Protein AF-A0A973FN53-F1 (afdb_monomer_lite)

Structure (mmCIF, N/CA/C/O backbone):
data_AF-A0A973FN53-F1
#
_entry.id   AF-A0A973FN53-F1
#
loop_
_atom_site.group_PDB
_atom_site.id
_atom_site.type_symbol
_atom_site.label_atom_id
_atom_site.label_alt_id
_atom_site.label_comp_id
_atom_site.label_asym_id
_atom_site.label_entity_id
_atom_site.label_seq_id
_atom_site.pdbx_PDB_ins_code
_atom_site.Cartn_x
_atom_site.Cartn_y
_atom_site.Cartn_z
_atom_site.occupancy
_atom_site.B_iso_or_equiv
_atom_site.auth_seq_id
_atom_site.auth_comp_id
_atom_site.auth_asym_id
_atom_site.auth_atom_id
_atom_site.pdbx_PDB_model_num
ATOM 1 N N . MET A 1 1 ? -4.731 -3.856 23.076 1.00 56.91 1 MET A N 1
ATOM 2 C CA . MET A 1 1 ? -3.298 -3.477 23.037 1.00 56.91 1 MET A CA 1
ATOM 3 C C . MET A 1 1 ? -2.382 -4.605 22.571 1.00 56.91 1 MET A C 1
ATOM 5 O O . MET A 1 1 ? -1.589 -4.360 21.680 1.00 56.91 1 MET A O 1
ATOM 9 N N . PHE A 1 2 ? -2.483 -5.831 23.099 1.00 60.56 2 PHE A N 1
ATOM 10 C CA . PHE A 1 2 ? -1.619 -6.943 22.654 1.00 60.56 2 PHE A CA 1
ATOM 11 C C . PHE A 1 2 ? -1.912 -7.412 21.211 1.00 60.56 2 PHE A C 1
ATOM 13 O O .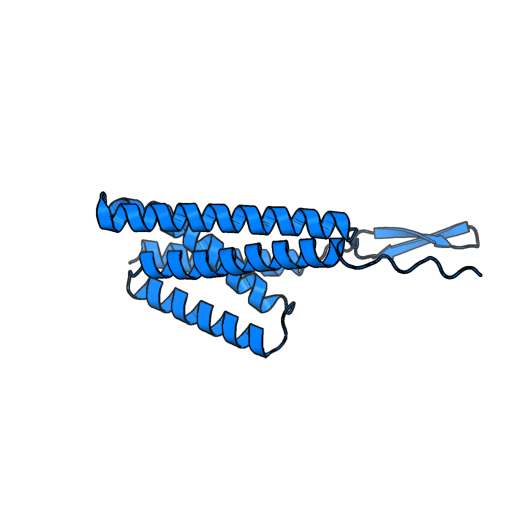 PHE A 1 2 ? -1.012 -7.712 20.436 1.00 60.56 2 PHE A O 1
ATOM 20 N N . THR A 1 3 ? -3.186 -7.426 20.815 1.00 59.69 3 THR A N 1
ATOM 21 C CA . THR A 1 3 ? -3.618 -7.774 19.451 1.00 59.69 3 THR A CA 1
ATOM 22 C C . THR A 1 3 ? -3.179 -6.740 18.416 1.00 59.69 3 THR A C 1
ATOM 24 O O . THR A 1 3 ? -2.699 -7.110 17.348 1.00 59.69 3 THR A O 1
ATOM 27 N N . THR A 1 4 ? -3.279 -5.448 18.742 1.00 60.41 4 THR A N 1
ATOM 28 C CA . THR A 1 4 ? -2.824 -4.354 17.875 1.00 60.41 4 THR A CA 1
ATOM 29 C C . THR A 1 4 ? -1.312 -4.385 17.672 1.00 60.41 4 THR A C 1
ATOM 31 O O . THR A 1 4 ? -0.864 -4.277 16.535 1.00 60.41 4 THR A O 1
ATOM 34 N N . THR A 1 5 ? -0.510 -4.619 18.715 1.00 64.50 5 THR A N 1
ATOM 35 C CA . THR A 1 5 ? 0.951 -4.737 18.568 1.00 64.50 5 THR A CA 1
ATOM 36 C C . THR A 1 5 ? 1.374 -5.965 17.765 1.00 64.50 5 THR A C 1
ATOM 38 O O . THR A 1 5 ? 2.259 -5.836 16.921 1.00 64.50 5 THR A O 1
ATOM 41 N N . ILE A 1 6 ? 0.727 -7.124 17.949 1.00 69.62 6 ILE A N 1
ATOM 42 C CA . ILE A 1 6 ? 0.985 -8.318 17.122 1.00 69.62 6 ILE A CA 1
ATOM 43 C C . ILE A 1 6 ? 0.672 -8.039 15.652 1.00 69.62 6 ILE A C 1
ATOM 45 O O . ILE A 1 6 ? 1.457 -8.399 14.777 1.00 69.62 6 ILE A O 1
ATOM 49 N N . LEU A 1 7 ? -0.455 -7.387 15.369 1.00 64.75 7 LEU A N 1
ATOM 50 C CA . LEU A 1 7 ? -0.870 -7.081 14.003 1.00 64.75 7 LEU A CA 1
ATOM 51 C C . LEU A 1 7 ? 0.067 -6.056 13.347 1.00 64.75 7 LEU A C 1
ATOM 53 O O . LEU A 1 7 ? 0.463 -6.254 12.200 1.00 64.75 7 LEU A O 1
ATOM 57 N N . ILE A 1 8 ? 0.500 -5.020 14.074 1.00 65.25 8 ILE A N 1
ATOM 58 C CA . ILE A 1 8 ? 1.493 -4.047 13.589 1.00 65.25 8 ILE A CA 1
ATOM 59 C C . ILE A 1 8 ? 2.834 -4.738 13.319 1.00 65.25 8 ILE A C 1
ATOM 61 O O . ILE A 1 8 ? 3.384 -4.597 12.229 1.00 65.25 8 ILE A O 1
ATOM 65 N N . ALA A 1 9 ? 3.348 -5.517 14.276 1.00 65.94 9 ALA A N 1
ATOM 66 C CA . ALA A 1 9 ? 4.609 -6.239 14.126 1.00 65.94 9 ALA A CA 1
ATOM 67 C C . ALA A 1 9 ? 4.545 -7.240 12.962 1.00 65.94 9 ALA A C 1
ATOM 69 O O . ALA A 1 9 ? 5.443 -7.270 12.122 1.00 65.94 9 ALA A O 1
ATOM 70 N N . GLY A 1 10 ? 3.448 -7.994 12.851 1.00 67.50 10 GLY A N 1
ATOM 71 C CA . GLY A 1 10 ? 3.180 -8.895 11.734 1.00 67.50 10 GLY A CA 1
ATOM 72 C C . GLY A 1 10 ? 3.108 -8.159 10.396 1.00 67.50 10 GLY A C 1
ATOM 73 O O . GLY A 1 10 ? 3.700 -8.610 9.421 1.00 67.50 10 GLY A O 1
ATOM 74 N N . GLY A 1 11 ? 2.472 -6.988 10.356 1.00 62.75 11 GLY A N 1
ATOM 75 C CA . GLY A 1 11 ? 2.419 -6.114 9.186 1.00 62.75 11 GLY A CA 1
ATOM 76 C C . GLY A 1 11 ? 3.786 -5.611 8.736 1.00 62.75 11 GLY A C 1
ATOM 77 O O . GLY A 1 11 ? 4.102 -5.667 7.549 1.00 62.75 11 GLY A O 1
ATOM 78 N N . VAL A 1 12 ? 4.622 -5.178 9.681 1.00 67.38 12 VAL A N 1
ATOM 79 C CA . VAL A 1 12 ? 6.005 -4.749 9.420 1.00 67.38 12 VAL A CA 1
ATOM 80 C C . VAL A 1 12 ? 6.847 -5.917 8.902 1.00 67.38 12 VAL A C 1
ATOM 82 O O . VAL A 1 12 ? 7.579 -5.757 7.925 1.00 67.38 12 VAL A O 1
ATOM 85 N N . VAL A 1 13 ? 6.708 -7.110 9.488 1.00 71.62 13 VAL A N 1
ATOM 86 C CA . VAL A 1 13 ? 7.390 -8.328 9.017 1.00 71.62 13 VAL A CA 1
ATOM 87 C C . VAL A 1 13 ? 6.912 -8.721 7.615 1.00 71.62 13 VAL A C 1
ATOM 89 O O . VAL A 1 13 ? 7.726 -9.066 6.757 1.00 71.62 13 VAL A O 1
ATOM 92 N N . LEU A 1 14 ? 5.613 -8.624 7.332 1.00 72.88 14 LEU A N 1
ATOM 93 C CA . LEU A 1 14 ? 5.037 -8.934 6.021 1.00 72.88 14 LEU A CA 1
ATOM 94 C C . LEU A 1 14 ? 5.493 -7.919 4.955 1.00 72.88 14 LEU A C 1
ATOM 96 O O . LEU A 1 14 ? 5.843 -8.302 3.838 1.00 72.88 14 LEU A O 1
ATOM 100 N N . ALA A 1 15 ? 5.583 -6.637 5.316 1.00 63.62 15 ALA A N 1
ATOM 101 C CA . ALA A 1 15 ? 6.164 -5.595 4.471 1.00 63.62 15 ALA A CA 1
ATOM 102 C C . ALA A 1 15 ? 7.648 -5.871 4.178 1.00 63.62 15 ALA A C 1
ATOM 104 O O . ALA A 1 15 ? 8.072 -5.848 3.022 1.00 63.62 15 ALA A O 1
ATOM 105 N N . GLY A 1 16 ? 8.431 -6.185 5.215 1.00 62.41 16 GLY A N 1
ATOM 106 C CA . GLY A 1 16 ? 9.857 -6.491 5.099 1.00 62.41 16 GLY A CA 1
ATOM 107 C C . GLY A 1 16 ? 10.127 -7.732 4.247 1.00 62.41 16 GLY A C 1
ATOM 108 O O . GLY A 1 16 ? 10.975 -7.701 3.356 1.00 62.41 16 GLY A O 1
ATOM 109 N N . THR A 1 17 ? 9.365 -8.807 4.452 1.00 73.06 17 THR A N 1
ATOM 110 C CA . THR A 1 17 ? 9.480 -10.043 3.658 1.00 73.06 17 THR A CA 1
ATOM 111 C C . THR A 1 17 ? 9.094 -9.825 2.198 1.00 73.06 17 THR A C 1
ATOM 113 O O . THR A 1 17 ? 9.825 -10.277 1.317 1.00 73.06 17 THR A O 1
ATOM 116 N N . ARG A 1 18 ? 8.023 -9.073 1.904 1.00 66.50 18 ARG A N 1
ATOM 117 C CA . ARG A 1 18 ? 7.673 -8.693 0.522 1.00 66.50 18 ARG A CA 1
ATOM 118 C C . ARG A 1 18 ? 8.750 -7.845 -0.145 1.00 66.50 18 ARG A C 1
ATOM 120 O O . ARG A 1 18 ? 9.112 -8.133 -1.286 1.00 66.50 18 ARG A O 1
ATOM 127 N N . LEU A 1 19 ? 9.303 -6.861 0.564 1.00 63.09 19 LEU A N 1
ATOM 128 C CA . LEU A 1 19 ? 10.391 -6.023 0.058 1.00 63.09 19 LEU A CA 1
ATOM 129 C C . LEU A 1 19 ? 11.626 -6.871 -0.289 1.00 63.09 19 LEU A C 1
ATOM 131 O O . LEU A 1 19 ? 12.210 -6.715 -1.364 1.00 63.09 19 LEU A O 1
ATOM 135 N N . LEU A 1 20 ? 12.003 -7.798 0.598 1.00 66.94 20 LEU A N 1
ATOM 136 C CA . LEU A 1 20 ? 13.107 -8.732 0.368 1.00 66.94 20 LEU A CA 1
ATOM 137 C C . LEU A 1 20 ? 12.822 -9.659 -0.815 1.00 66.94 20 LEU A C 1
ATOM 139 O O . LEU A 1 20 ? 13.707 -9.880 -1.641 1.00 66.94 20 LEU A O 1
ATOM 143 N N . TRP A 1 21 ? 11.593 -10.159 -0.944 1.00 68.38 21 TRP A N 1
ATOM 144 C CA . TRP A 1 21 ? 11.218 -11.049 -2.038 1.00 68.38 21 TRP A CA 1
ATOM 145 C C . TRP A 1 21 ? 11.220 -10.331 -3.393 1.00 68.38 21 TRP A C 1
ATOM 147 O O . TRP A 1 21 ? 11.751 -10.874 -4.358 1.00 68.38 21 TRP A O 1
ATOM 157 N N . ARG A 1 22 ? 10.742 -9.080 -3.463 1.00 61.56 22 ARG A N 1
ATOM 158 C CA . ARG A 1 22 ? 10.842 -8.257 -4.682 1.00 61.56 22 ARG A CA 1
ATOM 159 C C . ARG A 1 22 ? 12.280 -7.896 -5.044 1.00 61.56 22 ARG A C 1
ATOM 161 O O . ARG A 1 22 ? 12.606 -7.848 -6.226 1.00 61.56 22 ARG A O 1
ATOM 168 N N . ARG A 1 23 ? 13.146 -7.646 -4.053 1.00 60.31 23 ARG A N 1
ATOM 169 C CA . ARG A 1 23 ? 14.589 -7.437 -4.284 1.00 60.31 23 ARG A CA 1
ATOM 170 C C . ARG A 1 23 ? 15.296 -8.709 -4.737 1.00 60.31 23 ARG A C 1
ATOM 172 O O . ARG A 1 23 ? 16.302 -8.624 -5.435 1.00 60.31 23 ARG A O 1
ATOM 179 N N . LYS A 1 24 ? 14.757 -9.881 -4.398 1.00 55.62 24 LYS A N 1
ATOM 180 C CA . LYS A 1 24 ? 15.191 -11.180 -4.915 1.00 55.62 24 LYS A CA 1
ATOM 181 C C . LYS A 1 24 ? 14.681 -11.362 -6.352 1.00 55.62 24 LYS A C 1
ATOM 183 O O . LYS A 1 24 ? 13.950 -12.300 -6.650 1.00 55.62 24 LYS A O 1
ATOM 188 N N . GLN A 1 25 ? 15.055 -10.444 -7.246 1.00 54.38 25 GLN A N 1
ATOM 189 C CA . GLN A 1 25 ? 14.850 -10.579 -8.686 1.00 54.38 25 GLN A CA 1
ATOM 190 C C . GLN A 1 25 ? 15.538 -11.869 -9.139 1.00 54.38 25 GLN A C 1
ATOM 192 O O . GLN A 1 25 ? 16.767 -11.956 -9.195 1.00 54.38 25 GLN A O 1
ATOM 197 N N . VAL A 1 26 ? 14.737 -12.902 -9.394 1.00 54.50 26 VAL A N 1
ATOM 198 C CA . VAL A 1 26 ? 15.219 -14.199 -9.859 1.00 54.50 26 VAL A CA 1
ATOM 199 C C . VAL A 1 26 ? 15.780 -13.992 -11.260 1.00 54.50 26 VAL A C 1
ATOM 201 O O . VAL A 1 26 ? 15.035 -13.770 -12.211 1.00 54.50 26 VAL A O 1
ATOM 204 N N . ARG A 1 27 ? 17.109 -14.021 -11.388 1.00 56.25 27 ARG A N 1
ATOM 205 C CA . ARG A 1 27 ? 17.769 -14.054 -12.692 1.00 56.25 27 ARG A CA 1
ATOM 206 C C . ARG A 1 27 ? 17.484 -15.412 -13.321 1.00 56.25 27 ARG A C 1
ATOM 208 O O . ARG A 1 27 ? 18.076 -16.415 -12.927 1.00 56.25 27 ARG A O 1
ATOM 215 N N . THR A 1 28 ? 16.558 -15.458 -14.266 1.00 58.09 28 THR A N 1
ATOM 216 C CA . THR A 1 28 ? 16.302 -16.667 -15.046 1.00 58.09 28 THR A CA 1
ATOM 217 C C . THR A 1 28 ? 17.421 -16.865 -16.067 1.00 58.09 28 THR A C 1
ATOM 219 O O . THR A 1 28 ? 17.833 -15.900 -16.716 1.00 58.09 28 THR A O 1
ATOM 222 N N . PRO A 1 29 ? 17.948 -18.091 -16.219 1.00 60.38 29 PRO A N 1
ATOM 223 C CA . PRO A 1 29 ? 18.927 -18.374 -17.255 1.00 60.38 29 PRO A CA 1
ATOM 224 C C . PRO A 1 29 ? 18.254 -18.255 -18.627 1.00 60.38 29 PRO A C 1
ATOM 226 O O . PRO A 1 29 ? 17.296 -18.968 -18.915 1.00 60.38 29 PRO A O 1
ATOM 229 N N . VAL A 1 30 ? 18.767 -17.363 -19.468 1.00 68.31 30 VAL A N 1
ATOM 230 C CA . VAL A 1 30 ? 18.352 -17.193 -20.861 1.00 68.31 30 VAL A CA 1
ATOM 231 C C . VAL A 1 30 ? 19.502 -17.647 -21.754 1.00 68.31 30 VAL A C 1
ATOM 233 O O . VAL A 1 30 ? 20.661 -17.288 -21.539 1.00 68.31 30 VAL A O 1
ATOM 236 N N . TRP A 1 31 ? 19.192 -18.467 -22.752 1.00 73.50 31 TRP A N 1
ATOM 237 C CA . TRP A 1 31 ? 20.164 -18.893 -23.753 1.00 73.50 31 TRP A CA 1
ATOM 238 C C . TRP A 1 31 ? 20.228 -17.842 -24.858 1.00 73.50 31 TRP A C 1
ATOM 240 O O . TRP A 1 31 ? 19.241 -17.627 -25.557 1.00 73.50 31 TRP A O 1
ATOM 250 N N . LEU A 1 32 ? 21.375 -17.179 -25.000 1.00 73.62 32 LEU A N 1
ATOM 251 C CA . LEU A 1 32 ? 21.636 -16.264 -26.108 1.00 73.62 32 LEU A CA 1
ATOM 252 C C . LEU A 1 32 ? 22.284 -17.052 -27.249 1.00 73.62 32 LEU A C 1
ATOM 254 O O . LEU A 1 32 ? 23.232 -17.805 -27.019 1.00 73.62 32 LEU A O 1
ATOM 258 N N . ILE A 1 33 ? 21.758 -16.886 -28.461 1.00 73.44 33 ILE A N 1
ATOM 259 C CA . ILE A 1 33 ? 22.319 -17.463 -29.686 1.00 73.44 33 ILE A CA 1
ATOM 260 C C . ILE A 1 33 ? 23.236 -16.400 -30.293 1.00 73.44 33 ILE A C 1
ATOM 262 O O . ILE A 1 33 ? 22.776 -15.301 -30.606 1.00 73.44 33 ILE A O 1
ATOM 266 N N . GLN A 1 34 ? 24.527 -16.697 -30.403 1.00 74.00 34 GLN A N 1
ATOM 267 C CA . GLN A 1 34 ? 25.494 -15.823 -31.066 1.00 74.00 34 GLN A CA 1
ATOM 268 C C . GLN A 1 34 ? 25.435 -16.006 -32.591 1.00 74.00 34 GLN A C 1
ATOM 270 O O . GLN A 1 34 ? 24.896 -16.990 -33.098 1.00 74.00 34 GLN A O 1
ATOM 275 N N . GLN A 1 35 ? 25.967 -15.033 -33.338 1.00 73.06 35 GLN A N 1
ATOM 276 C CA . GLN A 1 35 ? 25.954 -15.038 -34.811 1.00 73.06 35 GLN A CA 1
ATOM 277 C C . GLN A 1 35 ? 26.751 -16.205 -35.422 1.00 73.06 35 GLN A C 1
ATOM 279 O O . GLN A 1 35 ? 26.514 -16.574 -36.567 1.00 73.06 35 GLN A O 1
ATOM 284 N N . ASP A 1 36 ? 27.655 -16.807 -34.649 1.00 77.00 36 ASP A N 1
ATOM 285 C CA . ASP A 1 36 ? 28.431 -18.000 -34.998 1.00 77.00 36 ASP A CA 1
ATOM 286 C C . ASP A 1 36 ? 27.673 -19.323 -34.748 1.00 77.00 36 ASP A C 1
ATOM 288 O O . ASP A 1 36 ? 28.209 -20.405 -34.981 1.00 77.00 36 ASP A O 1
ATOM 292 N N . GLY A 1 37 ? 26.424 -19.259 -34.269 1.00 73.44 37 GLY A N 1
ATOM 293 C CA . GLY A 1 37 ? 25.596 -20.422 -33.945 1.00 73.44 37 GLY A CA 1
ATOM 294 C C . GLY A 1 37 ? 25.867 -21.031 -32.564 1.00 73.44 37 GLY A C 1
ATOM 295 O O . GLY A 1 37 ? 25.177 -21.980 -32.174 1.00 73.44 37 GLY A O 1
ATOM 296 N N . SER A 1 38 ? 26.816 -20.491 -31.793 1.00 70.81 38 SER A N 1
ATOM 297 C CA . SER A 1 38 ? 27.088 -20.942 -30.429 1.00 70.81 38 SER A CA 1
ATOM 298 C C . SER A 1 38 ? 26.009 -20.449 -29.448 1.00 70.81 38 SER A C 1
ATOM 300 O O . SER A 1 38 ? 25.362 -19.415 -29.644 1.00 70.81 38 SER A O 1
ATOM 302 N N . ARG A 1 39 ? 25.756 -21.224 -28.384 1.00 72.19 39 ARG A N 1
ATOM 303 C CA . ARG A 1 39 ? 24.770 -20.887 -27.342 1.00 72.19 39 ARG A CA 1
ATOM 304 C C . ARG A 1 39 ? 25.486 -20.551 -26.044 1.00 72.19 39 ARG A C 1
ATOM 306 O O . ARG A 1 39 ? 26.124 -21.418 -25.451 1.00 72.19 39 ARG A O 1
ATOM 313 N N . VAL A 1 40 ? 25.313 -19.324 -25.557 1.00 75.75 40 VAL A N 1
ATOM 314 C CA . VAL A 1 40 ? 25.877 -18.877 -24.277 1.00 75.75 40 VAL A CA 1
ATOM 315 C C . VAL A 1 40 ? 24.759 -18.723 -23.252 1.00 75.75 40 VAL A C 1
ATOM 317 O O . VAL A 1 40 ? 23.753 -18.051 -23.490 1.00 75.75 40 VAL A O 1
ATOM 320 N N . LYS A 1 41 ? 24.929 -19.358 -22.089 1.00 66.06 41 LYS A N 1
ATOM 321 C CA . LYS A 1 41 ? 24.011 -19.210 -20.956 1.00 66.06 41 LYS A CA 1
ATOM 322 C C . LYS A 1 41 ? 24.254 -17.851 -20.301 1.00 66.06 41 LYS A C 1
ATOM 324 O O . LYS A 1 41 ? 25.266 -17.661 -19.634 1.00 66.06 41 LYS A O 1
ATOM 329 N N . SER A 1 42 ? 23.324 -16.921 -20.484 1.00 68.25 42 SER A N 1
ATOM 330 C CA . SER A 1 42 ? 23.348 -15.605 -19.847 1.00 68.25 42 SER A CA 1
ATOM 331 C C . SER A 1 42 ? 22.253 -15.503 -18.788 1.00 68.25 42 SER A C 1
ATOM 333 O O . SER A 1 42 ? 21.230 -16.182 -18.848 1.00 68.25 42 SER A O 1
ATOM 335 N N . TYR A 1 43 ? 22.464 -14.663 -17.784 1.00 60.31 43 TYR A N 1
ATOM 336 C CA . TYR A 1 43 ? 21.481 -14.397 -16.739 1.00 60.31 43 TYR A CA 1
ATOM 337 C C . TYR A 1 43 ? 20.843 -13.043 -17.020 1.00 60.31 43 TYR A C 1
ATOM 339 O O . TYR A 1 43 ? 21.352 -12.010 -16.585 1.00 60.31 43 TYR A O 1
ATOM 347 N N . ALA A 1 44 ? 19.742 -13.051 -17.767 1.00 57.78 44 ALA A N 1
ATOM 348 C CA . ALA A 1 44 ? 18.992 -11.842 -18.064 1.00 57.78 44 ALA A CA 1
ATOM 349 C C . ALA A 1 44 ? 17.872 -11.648 -17.035 1.00 57.78 44 ALA A C 1
ATOM 351 O O . ALA A 1 44 ? 17.218 -12.596 -16.597 1.00 57.78 44 ALA A O 1
ATOM 352 N N . MET A 1 45 ? 17.653 -10.396 -16.645 1.00 55.72 45 MET A N 1
ATOM 353 C CA . MET A 1 45 ? 16.440 -10.015 -15.935 1.00 55.72 45 MET A CA 1
ATOM 354 C C . MET A 1 45 ? 15.314 -9.990 -16.967 1.00 55.72 45 MET A C 1
ATOM 356 O O . MET A 1 45 ? 15.428 -9.274 -17.960 1.00 55.72 45 MET A O 1
ATOM 360 N N . VAL A 1 46 ? 14.257 -10.780 -16.770 1.00 56.34 46 VAL A N 1
ATOM 361 C CA . VAL A 1 46 ? 13.059 -10.674 -17.612 1.00 56.34 46 VAL A CA 1
ATOM 362 C C . VAL A 1 46 ? 12.452 -9.303 -17.343 1.00 56.34 46 VAL A C 1
ATOM 364 O O . VAL A 1 46 ? 11.899 -9.056 -16.273 1.00 56.34 46 VAL A O 1
ATOM 367 N N . VAL A 1 47 ? 12.631 -8.390 -18.291 1.00 56.97 47 VAL A N 1
ATOM 368 C CA . VAL A 1 47 ? 11.952 -7.099 -18.294 1.00 56.97 47 VAL A CA 1
ATOM 369 C C . VAL A 1 47 ? 10.563 -7.371 -18.867 1.00 56.97 47 VAL A C 1
ATOM 371 O O . VAL A 1 47 ? 10.443 -7.726 -20.036 1.00 56.97 47 VAL A O 1
ATOM 374 N N . GLU A 1 48 ? 9.524 -7.304 -18.028 1.00 60.34 48 GLU A N 1
ATOM 375 C CA . GLU A 1 48 ? 8.132 -7.339 -18.502 1.00 60.34 48 GLU A CA 1
ATOM 376 C C . GLU A 1 48 ? 7.930 -6.272 -19.584 1.00 60.34 48 GLU A C 1
ATOM 378 O O . GLU A 1 48 ? 8.466 -5.167 -19.463 1.00 60.34 48 GLU A O 1
ATOM 383 N N . SER A 1 49 ? 7.144 -6.591 -20.619 1.00 63.75 49 SER A N 1
ATOM 384 C CA . SER A 1 49 ? 6.736 -5.593 -21.608 1.00 63.75 49 SER A CA 1
ATOM 385 C C . SER A 1 49 ? 6.015 -4.433 -20.916 1.00 63.75 49 SER A C 1
ATOM 387 O O . SER A 1 49 ? 5.328 -4.630 -19.908 1.00 63.75 49 SER A O 1
ATOM 389 N N . ASP A 1 50 ? 6.153 -3.219 -21.455 1.00 66.62 50 ASP A N 1
ATOM 390 C CA . ASP A 1 50 ? 5.550 -2.022 -20.856 1.00 66.62 50 ASP A CA 1
ATOM 391 C C . ASP A 1 50 ? 4.028 -2.173 -20.677 1.00 66.62 50 ASP A C 1
ATOM 393 O O . ASP A 1 50 ? 3.481 -1.789 -19.645 1.00 66.62 50 ASP A O 1
ATOM 397 N N . GLU A 1 51 ? 3.357 -2.854 -21.610 1.00 69.94 51 GLU A N 1
ATOM 398 C CA . GLU A 1 51 ? 1.926 -3.173 -21.529 1.00 69.94 51 GLU A CA 1
ATOM 399 C C . GLU A 1 51 ? 1.583 -4.123 -20.370 1.00 69.94 51 GLU A C 1
ATOM 401 O O . GLU A 1 51 ? 0.620 -3.891 -19.632 1.00 69.94 51 GLU A O 1
ATOM 406 N N . ALA A 1 52 ? 2.377 -5.181 -20.164 1.00 67.44 52 ALA A N 1
ATOM 407 C CA . ALA A 1 52 ? 2.171 -6.123 -19.064 1.00 67.44 52 ALA A CA 1
ATOM 408 C C . ALA A 1 52 ? 2.417 -5.450 -17.705 1.00 67.44 52 ALA A C 1
ATOM 410 O O . ALA A 1 52 ? 1.672 -5.668 -16.742 1.00 67.44 52 ALA A O 1
ATOM 411 N N . ARG A 1 53 ? 3.421 -4.571 -17.649 1.00 69.38 53 ARG A N 1
ATOM 412 C CA . ARG A 1 53 ? 3.766 -3.782 -16.467 1.00 69.38 53 ARG A CA 1
ATOM 413 C C . ARG A 1 53 ? 2.695 -2.741 -16.131 1.00 69.38 53 ARG A C 1
ATOM 415 O O . ARG A 1 53 ? 2.412 -2.507 -14.956 1.00 69.38 53 ARG A O 1
ATOM 422 N N . GLU A 1 54 ? 2.081 -2.119 -17.131 1.00 73.19 54 GLU A N 1
ATOM 423 C CA . GLU A 1 54 ? 0.963 -1.191 -16.935 1.00 73.19 54 GLU A CA 1
ATOM 424 C C . GLU A 1 54 ? -0.302 -1.910 -16.470 1.00 73.19 54 GLU A C 1
ATOM 426 O O . GLU A 1 54 ? -0.940 -1.472 -15.509 1.00 73.19 54 GLU A O 1
ATOM 431 N N . ALA A 1 55 ? -0.633 -3.051 -17.080 1.00 78.00 55 ALA A N 1
ATOM 432 C CA . ALA A 1 55 ? -1.780 -3.858 -16.680 1.00 78.00 55 ALA A CA 1
ATOM 433 C C . ALA A 1 55 ? -1.639 -4.387 -15.242 1.00 78.00 55 ALA A C 1
ATOM 435 O O . ALA A 1 55 ? -2.610 -4.392 -14.476 1.00 78.00 55 ALA A O 1
ATOM 436 N N . SER A 1 56 ? -0.434 -4.806 -14.839 1.00 79.56 56 SER A N 1
ATOM 437 C CA . SER A 1 56 ? -0.168 -5.257 -13.470 1.00 79.56 56 SER A CA 1
ATOM 438 C C . SER A 1 56 ? -0.258 -4.105 -12.459 1.00 79.56 56 SER A C 1
ATOM 440 O O . SER A 1 56 ? -0.861 -4.271 -11.393 1.00 79.56 56 SER A O 1
ATOM 442 N N . GLN A 1 57 ? 0.237 -2.911 -12.807 1.00 79.75 57 GLN A N 1
ATOM 443 C CA . GLN A 1 57 ? 0.094 -1.705 -11.984 1.00 79.75 57 GLN A CA 1
ATOM 444 C C . GLN A 1 57 ? -1.365 -1.260 -11.837 1.00 79.75 57 GLN A C 1
ATOM 446 O O . GLN A 1 57 ? -1.794 -0.943 -10.727 1.00 79.75 57 GLN A O 1
ATOM 451 N N . GLU A 1 58 ? -2.150 -1.281 -12.914 1.00 82.81 58 GLU A N 1
ATOM 452 C CA . GLU A 1 58 ? -3.568 -0.910 -12.891 1.00 82.81 58 GLU A CA 1
ATOM 453 C C . GLU A 1 58 ? -4.384 -1.847 -11.988 1.00 82.81 58 GLU A C 1
ATOM 455 O O . GLU A 1 58 ? -5.193 -1.391 -11.169 1.00 82.81 58 GLU A O 1
ATOM 460 N N . ARG A 1 59 ? -4.125 -3.160 -12.068 1.00 84.50 59 ARG A N 1
ATOM 461 C CA . ARG A 1 59 ? -4.743 -4.163 -11.185 1.00 84.50 59 ARG A CA 1
ATOM 462 C C . ARG A 1 59 ? -4.357 -3.942 -9.727 1.00 84.50 59 ARG A C 1
ATOM 464 O O . ARG A 1 59 ? -5.235 -3.963 -8.860 1.00 84.50 59 ARG A O 1
ATOM 471 N N . ALA A 1 60 ? -3.075 -3.696 -9.455 1.00 83.25 60 ALA A N 1
ATOM 472 C CA . ALA A 1 60 ? -2.583 -3.445 -8.104 1.00 83.25 60 ALA A CA 1
ATOM 473 C C . ALA A 1 60 ? -3.229 -2.187 -7.501 1.00 83.25 60 ALA A C 1
ATOM 475 O O . ALA A 1 60 ? -3.800 -2.255 -6.414 1.00 83.25 60 ALA A O 1
ATOM 476 N N . LEU A 1 61 ? -3.237 -1.070 -8.237 1.00 85.38 61 LEU A N 1
ATOM 477 C CA . LEU A 1 61 ? -3.855 0.188 -7.804 1.00 85.38 61 LEU A CA 1
ATOM 478 C C . LEU A 1 61 ? -5.362 0.051 -7.578 1.00 85.38 61 LEU A C 1
ATOM 480 O O . LEU A 1 61 ? -5.890 0.554 -6.587 1.00 85.38 61 LEU A O 1
ATOM 484 N N . THR A 1 62 ? -6.062 -0.649 -8.472 1.00 87.62 62 THR A N 1
ATOM 485 C CA . THR A 1 62 ? -7.508 -0.870 -8.342 1.00 87.62 62 THR A CA 1
ATOM 486 C C . THR A 1 62 ? -7.829 -1.728 -7.125 1.00 87.62 62 THR A C 1
ATOM 488 O O . THR A 1 62 ? -8.779 -1.428 -6.402 1.00 87.62 62 THR A O 1
ATOM 491 N N . THR A 1 63 ? -7.025 -2.761 -6.870 1.00 87.62 63 THR A N 1
ATOM 492 C CA . THR A 1 63 ? -7.181 -3.630 -5.699 1.00 87.62 63 THR A CA 1
ATOM 493 C C . THR A 1 63 ? -6.935 -2.856 -4.410 1.00 87.62 63 THR A C 1
ATOM 495 O O . THR A 1 63 ? -7.795 -2.865 -3.535 1.00 87.62 63 THR A O 1
ATOM 498 N N . SER A 1 64 ? -5.825 -2.118 -4.311 1.00 87.56 64 SER A N 1
ATOM 499 C CA . SER A 1 64 ? -5.518 -1.307 -3.127 1.00 87.56 64 SER A CA 1
ATOM 500 C C . SER A 1 64 ? -6.572 -0.233 -2.861 1.00 87.56 64 SER A C 1
ATOM 502 O O . SER A 1 64 ? -6.962 -0.037 -1.718 1.00 87.56 64 SER A O 1
ATOM 504 N N . TYR A 1 65 ? -7.101 0.410 -3.907 1.00 89.75 65 TYR A N 1
ATOM 505 C CA . TYR A 1 65 ? -8.196 1.373 -3.766 1.00 89.75 65 TYR A CA 1
ATOM 506 C C . TYR A 1 65 ? -9.498 0.727 -3.268 1.00 89.75 65 TYR A C 1
ATOM 508 O O . TYR A 1 65 ? -10.204 1.298 -2.438 1.00 89.75 65 TYR A O 1
ATOM 516 N N . ARG A 1 66 ? -9.843 -0.470 -3.759 1.00 90.44 66 ARG A N 1
ATOM 517 C CA . ARG A 1 66 ? -11.021 -1.204 -3.268 1.00 90.44 66 ARG A CA 1
ATOM 518 C C . ARG A 1 66 ? -10.848 -1.590 -1.805 1.00 90.44 66 ARG A C 1
ATOM 520 O O . ARG A 1 66 ? -11.757 -1.359 -1.019 1.00 90.44 66 ARG A O 1
ATOM 527 N N . LEU A 1 67 ? -9.679 -2.115 -1.441 1.00 88.69 67 LEU A N 1
ATOM 528 C CA . LEU A 1 67 ? -9.359 -2.483 -0.064 1.00 88.69 67 LEU A CA 1
ATOM 529 C C . LEU A 1 67 ? -9.413 -1.272 0.871 1.00 88.69 67 LEU A C 1
ATOM 531 O O . LEU A 1 67 ? -10.032 -1.359 1.924 1.00 88.69 67 LEU A O 1
ATOM 535 N N . SER A 1 68 ? -8.840 -0.130 0.484 1.00 88.88 68 SER A N 1
ATOM 536 C CA . SER A 1 68 ? -8.916 1.087 1.302 1.00 88.88 68 SER A CA 1
ATOM 537 C C . SER A 1 68 ? -10.339 1.635 1.420 1.00 88.88 68 SER A C 1
ATOM 539 O O . SER A 1 68 ? -10.711 2.132 2.475 1.00 88.88 68 SER A O 1
ATOM 541 N N . THR A 1 69 ? -11.163 1.502 0.377 1.00 91.12 69 THR A N 1
ATOM 542 C CA . THR A 1 69 ? -12.580 1.904 0.420 1.00 91.12 69 THR A CA 1
ATOM 543 C C . THR A 1 69 ? -13.390 1.003 1.351 1.00 91.12 69 THR A C 1
ATOM 545 O O . THR A 1 69 ? -14.189 1.502 2.138 1.00 91.12 69 THR A O 1
ATOM 548 N N . VAL A 1 70 ? -13.160 -0.314 1.300 1.00 91.12 70 VAL A N 1
ATOM 549 C CA . VAL A 1 70 ? -13.778 -1.269 2.232 1.00 91.12 70 VAL A CA 1
ATOM 550 C C . VAL A 1 70 ? -13.343 -0.969 3.662 1.00 91.12 70 VAL A C 1
ATOM 552 O O . VAL A 1 70 ? -14.194 -0.899 4.540 1.00 91.12 70 VAL A O 1
ATOM 555 N N . SER A 1 71 ? -12.048 -0.732 3.884 1.00 89.06 71 SER A N 1
ATOM 556 C CA . SER A 1 71 ? -11.527 -0.401 5.211 1.00 89.06 71 SER A CA 1
ATOM 557 C C . SER A 1 71 ? -12.154 0.876 5.770 1.00 89.06 71 SER A C 1
ATOM 559 O O . SER A 1 71 ? -12.675 0.874 6.879 1.00 89.06 71 SER A O 1
ATOM 561 N N . LEU A 1 72 ? -12.226 1.941 4.963 1.00 90.56 72 LEU A N 1
ATOM 562 C CA . LEU A 1 72 ? -12.887 3.187 5.349 1.00 90.56 72 LEU A CA 1
ATOM 563 C C . LEU A 1 72 ? -14.371 2.974 5.680 1.00 90.56 72 LEU A C 1
ATOM 565 O O . LEU A 1 72 ? -14.862 3.525 6.659 1.00 90.56 72 LEU A O 1
ATOM 569 N N . GLY A 1 73 ? -15.077 2.164 4.887 1.00 89.44 73 GLY A N 1
ATOM 570 C CA . GLY A 1 73 ? -16.474 1.815 5.147 1.00 89.44 73 GLY A CA 1
ATOM 571 C C . GLY A 1 73 ? -16.659 1.048 6.457 1.00 89.44 73 GLY A C 1
ATOM 572 O O . GLY A 1 73 ? -17.583 1.349 7.208 1.00 89.44 73 GLY A O 1
ATOM 573 N N . LEU A 1 74 ? -15.763 0.104 6.761 1.00 88.31 74 LEU A N 1
ATOM 574 C CA . LEU A 1 74 ? -15.765 -0.639 8.024 1.00 88.31 74 LEU A CA 1
ATOM 575 C C . LEU A 1 74 ? -15.471 0.275 9.218 1.00 88.31 74 LEU A C 1
ATOM 577 O O . LEU A 1 74 ? -16.175 0.184 10.219 1.00 88.31 74 LEU A O 1
ATOM 581 N N . SER A 1 75 ? -14.499 1.181 9.095 1.00 87.00 75 SER A N 1
ATOM 582 C CA . SER A 1 75 ? -14.159 2.155 10.140 1.00 87.00 75 SER A CA 1
ATOM 583 C C . SER A 1 75 ? -15.282 3.174 10.374 1.00 87.00 75 SER A C 1
ATOM 585 O O . SER A 1 75 ? -15.602 3.499 11.513 1.00 87.00 75 SER A O 1
ATOM 587 N N . LEU A 1 76 ? -15.955 3.642 9.318 1.00 89.88 76 LEU A N 1
ATOM 588 C CA . LEU A 1 76 ? -17.150 4.484 9.459 1.00 89.88 76 LEU A CA 1
ATOM 589 C C . LEU A 1 76 ? -18.302 3.722 10.124 1.00 89.88 76 LEU A C 1
ATOM 591 O O . LEU A 1 76 ? -18.955 4.246 11.022 1.00 89.88 76 LEU A O 1
ATOM 595 N N . ALA A 1 77 ? -18.543 2.475 9.714 1.00 87.06 77 ALA A N 1
ATOM 596 C CA . ALA A 1 77 ? -19.583 1.642 10.307 1.00 87.06 77 ALA A CA 1
ATOM 597 C C . ALA A 1 77 ? -19.283 1.281 11.772 1.00 87.06 77 ALA A C 1
ATOM 599 O O . ALA A 1 77 ? -20.220 1.128 12.557 1.00 87.06 77 ALA A O 1
ATOM 600 N N . SER A 1 78 ? -18.006 1.177 12.161 1.00 87.00 78 SER A N 1
ATOM 601 C CA . SER A 1 78 ? -17.638 0.941 13.557 1.00 87.00 78 SER A CA 1
ATOM 602 C C . SER A 1 78 ? -17.910 2.134 14.460 1.00 87.00 78 SER A C 1
ATOM 604 O O . SER A 1 78 ? -18.363 1.936 15.581 1.00 87.00 78 SER A O 1
ATOM 606 N N . GLU A 1 79 ? -17.676 3.350 13.966 1.00 85.62 79 GLU A N 1
ATOM 607 C CA . GLU A 1 79 ? -17.953 4.585 14.713 1.00 85.62 79 GLU A CA 1
ATOM 608 C C . GLU A 1 79 ? -19.459 4.871 14.812 1.00 85.62 79 GLU A C 1
ATOM 610 O O . GLU A 1 79 ? -19.928 5.430 15.798 1.00 85.62 79 GLU A O 1
ATOM 615 N N . LEU A 1 80 ? -20.233 4.485 13.790 1.00 87.19 80 LEU A N 1
ATOM 616 C CA . LEU A 1 80 ? -21.655 4.830 13.697 1.00 87.19 80 LEU A CA 1
ATOM 617 C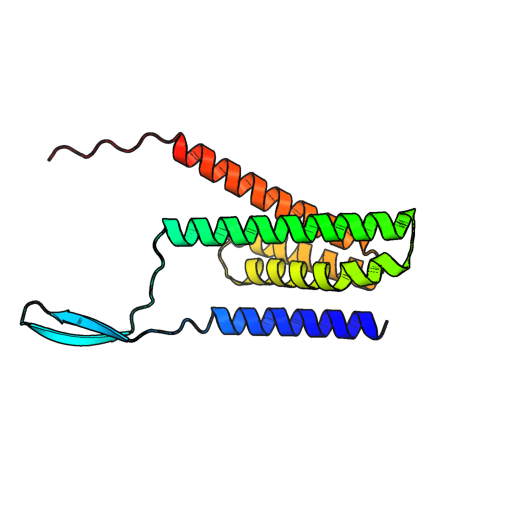 C . LEU A 1 80 ? -22.612 3.749 14.211 1.00 87.19 80 LEU A C 1
ATOM 619 O O . LEU A 1 80 ? -23.704 4.088 14.660 1.00 87.19 80 LEU A O 1
ATOM 623 N N . ILE A 1 81 ? -22.266 2.463 14.080 1.00 88.75 81 ILE A N 1
ATOM 624 C CA . ILE A 1 81 ? -23.227 1.362 14.260 1.00 88.75 81 ILE A CA 1
ATOM 625 C C . ILE A 1 81 ? -22.728 0.334 15.277 1.00 88.75 81 ILE A C 1
ATOM 627 O O . ILE A 1 81 ? -23.407 0.074 16.267 1.00 88.75 81 ILE A O 1
ATOM 631 N N . ILE A 1 82 ? -21.581 -0.307 15.015 1.00 80.94 82 ILE A N 1
ATOM 632 C CA . ILE A 1 82 ? -21.113 -1.474 15.783 1.00 80.94 82 ILE A CA 1
ATOM 633 C C . ILE A 1 82 ? -19.593 -1.396 15.971 1.00 80.94 82 ILE A C 1
ATOM 635 O O . ILE A 1 82 ? -18.827 -1.772 15.084 1.00 80.94 82 ILE A O 1
ATOM 639 N N . GLU A 1 83 ? -19.152 -0.994 17.164 1.00 77.38 83 GLU A N 1
ATOM 640 C CA . GLU A 1 83 ? -17.734 -0.834 17.524 1.00 77.38 83 GLU A CA 1
ATOM 641 C C . GLU A 1 83 ? -16.809 -2.001 17.100 1.00 77.38 83 GLU A C 1
ATOM 643 O O . GLU A 1 83 ? -15.735 -1.730 16.557 1.00 77.38 83 GLU A O 1
ATOM 648 N N . PRO A 1 84 ? -17.162 -3.299 17.257 1.00 79.62 84 PRO A N 1
ATOM 649 C CA . PRO A 1 84 ? -16.243 -4.383 16.911 1.00 79.62 84 PRO A CA 1
ATOM 650 C C . PRO A 1 84 ? -15.912 -4.508 15.414 1.00 79.62 84 PRO A C 1
ATOM 652 O O . PRO A 1 84 ? -14.958 -5.212 15.075 1.00 79.62 84 PRO A O 1
ATOM 655 N N . LEU A 1 85 ? -16.613 -3.803 14.516 1.00 79.75 85 LEU A N 1
ATOM 656 C CA . LEU A 1 85 ? -16.262 -3.742 13.090 1.00 79.75 85 LEU A CA 1
ATOM 657 C C . LEU A 1 85 ? -14.846 -3.185 12.854 1.00 79.75 85 LEU A C 1
ATOM 659 O O . LEU A 1 85 ? -14.205 -3.570 11.873 1.00 79.75 85 LEU A O 1
ATOM 663 N N . LYS A 1 86 ? -14.311 -2.368 13.778 1.00 73.81 86 LYS A N 1
ATOM 664 C CA . LYS A 1 86 ? -12.953 -1.803 13.674 1.00 73.81 86 LYS A CA 1
ATOM 665 C C . LYS A 1 86 ? -11.867 -2.877 13.587 1.00 73.81 86 LYS A C 1
ATOM 667 O O . LYS A 1 86 ? -10.880 -2.730 12.868 1.00 73.81 86 LYS A O 1
ATOM 672 N N . TRP A 1 87 ? -12.083 -4.017 14.245 1.00 78.56 87 TRP A N 1
ATOM 673 C CA . TRP A 1 87 ? -11.137 -5.135 14.248 1.00 78.56 87 TRP A CA 1
ATOM 674 C C . TRP A 1 87 ? -11.068 -5.870 12.908 1.00 78.56 87 TRP A C 1
ATOM 676 O O . TRP A 1 87 ? -10.039 -6.467 12.601 1.00 78.56 87 TRP A O 1
ATOM 686 N N . LEU A 1 88 ? -12.129 -5.808 12.096 1.00 81.81 88 LEU A N 1
ATOM 687 C CA . LEU A 1 88 ? -12.149 -6.387 10.750 1.00 81.81 88 LEU A CA 1
ATOM 688 C C . LEU A 1 88 ? -11.446 -5.486 9.725 1.00 81.81 88 LEU A C 1
ATOM 690 O O . LEU A 1 88 ? -10.848 -5.998 8.779 1.00 81.81 88 LEU A O 1
ATOM 694 N N . GLY A 1 89 ? -11.482 -4.162 9.920 1.00 79.75 89 GLY A N 1
ATOM 695 C CA . GLY A 1 89 ? -10.763 -3.195 9.080 1.00 79.75 89 GLY A CA 1
ATOM 696 C C . GLY A 1 89 ? -9.252 -3.182 9.332 1.00 79.75 89 GLY A C 1
ATOM 697 O O . GLY A 1 89 ? -8.461 -3.019 8.405 1.00 79.75 89 GLY A O 1
ATOM 698 N N . LEU A 1 90 ? -8.825 -3.455 10.567 1.00 81.44 90 LEU A N 1
ATOM 699 C CA . LEU A 1 90 ? -7.428 -3.330 10.988 1.00 81.44 90 LEU A CA 1
ATOM 700 C C . LEU A 1 90 ? -6.411 -4.160 10.166 1.00 81.44 90 LEU A C 1
ATOM 702 O O . LEU A 1 90 ? -5.381 -3.607 9.772 1.00 81.44 90 LEU A O 1
ATOM 706 N N . PRO A 1 91 ? -6.653 -5.444 9.827 1.00 81.94 91 PRO A N 1
ATOM 707 C CA . PRO A 1 91 ? -5.761 -6.195 8.941 1.00 81.94 91 PRO A CA 1
ATOM 708 C C . PRO A 1 91 ? -5.648 -5.579 7.539 1.00 81.94 91 PRO A C 1
ATOM 710 O O . PRO A 1 91 ? -4.576 -5.618 6.932 1.00 81.94 91 PRO A O 1
ATOM 713 N N . ILE A 1 92 ? -6.739 -4.996 7.031 1.00 85.81 92 ILE A N 1
ATOM 714 C CA . ILE A 1 92 ? -6.777 -4.335 5.722 1.00 85.81 92 ILE A CA 1
ATOM 715 C C . ILE A 1 92 ? -5.938 -3.057 5.769 1.00 85.81 92 ILE A C 1
ATOM 717 O O . ILE A 1 92 ? -5.119 -2.831 4.875 1.00 85.81 92 ILE A O 1
ATOM 721 N N . ASP A 1 93 ? -6.077 -2.266 6.833 1.00 85.19 93 ASP A N 1
ATOM 722 C CA . ASP A 1 93 ? -5.282 -1.055 7.029 1.00 85.19 93 ASP A CA 1
ATOM 723 C C . ASP A 1 93 ? -3.791 -1.364 7.162 1.00 85.19 93 ASP A C 1
ATOM 725 O O . ASP A 1 93 ? -2.952 -0.678 6.582 1.00 85.19 93 ASP A O 1
ATOM 729 N N . ILE A 1 94 ? -3.429 -2.432 7.866 1.00 84.44 94 ILE A N 1
ATOM 730 C CA . ILE A 1 94 ? -2.029 -2.839 8.010 1.00 84.44 94 ILE A CA 1
ATOM 731 C C . ILE A 1 94 ? -1.451 -3.318 6.678 1.00 84.44 94 ILE A C 1
ATOM 733 O O . ILE A 1 94 ? -0.324 -2.966 6.321 1.00 84.44 94 ILE A O 1
ATOM 737 N N . TYR A 1 95 ? -2.227 -4.082 5.911 1.00 84.69 95 TYR A N 1
ATOM 738 C CA . TYR A 1 95 ? -1.839 -4.505 4.570 1.00 84.69 95 TYR A CA 1
ATOM 739 C C . TYR A 1 95 ? -1.605 -3.308 3.636 1.00 84.69 95 TYR A C 1
ATOM 741 O O . TYR A 1 95 ? -0.589 -3.228 2.942 1.00 84.69 95 TYR A O 1
ATOM 749 N N . ASN A 1 96 ? -2.529 -2.351 3.639 1.00 85.69 96 ASN A N 1
ATOM 750 C CA . ASN A 1 96 ? -2.440 -1.122 2.859 1.00 85.69 96 ASN A CA 1
ATOM 751 C C . ASN A 1 96 ? -1.249 -0.255 3.287 1.00 85.69 96 ASN A C 1
ATOM 753 O O . ASN A 1 96 ? -0.526 0.261 2.433 1.00 85.69 96 ASN A O 1
ATOM 757 N N . PHE A 1 97 ? -1.001 -0.143 4.591 1.00 85.31 97 PHE A N 1
ATOM 758 C CA . PHE A 1 97 ? 0.159 0.550 5.141 1.00 85.31 97 PHE A CA 1
ATOM 759 C C . PHE A 1 97 ? 1.475 -0.066 4.657 1.00 85.31 97 PHE A C 1
ATOM 761 O O . PHE A 1 97 ? 2.346 0.651 4.164 1.00 85.31 97 PHE A O 1
ATOM 768 N N . ALA A 1 98 ? 1.594 -1.396 4.711 1.00 82.00 98 ALA A N 1
ATOM 769 C CA . ALA A 1 98 ? 2.761 -2.115 4.203 1.00 82.00 98 ALA A CA 1
ATOM 770 C C . ALA A 1 98 ? 3.049 -1.777 2.729 1.00 82.00 98 ALA A C 1
ATOM 772 O O . ALA A 1 98 ? 4.201 -1.539 2.363 1.00 82.00 98 ALA A O 1
ATOM 773 N N . LEU A 1 99 ? 2.007 -1.683 1.894 1.00 81.94 99 LEU A N 1
ATOM 774 C CA . LEU A 1 99 ? 2.146 -1.293 0.487 1.00 81.94 99 LEU A CA 1
ATOM 775 C C . LEU A 1 99 ? 2.614 0.158 0.312 1.00 81.94 99 LEU A C 1
ATOM 777 O O . LEU A 1 99 ? 3.424 0.434 -0.575 1.00 81.94 99 LEU A O 1
ATOM 781 N N . ILE A 1 100 ? 2.124 1.088 1.136 1.00 83.06 100 ILE A N 1
ATOM 782 C CA . ILE A 1 100 ? 2.546 2.499 1.102 1.00 83.06 100 ILE A CA 1
ATOM 783 C C . ILE A 1 100 ? 4.037 2.610 1.438 1.00 83.06 100 ILE A C 1
ATOM 785 O O . ILE A 1 100 ? 4.785 3.292 0.732 1.00 83.06 100 ILE A O 1
ATOM 789 N N . VAL A 1 101 ? 4.477 1.896 2.476 1.00 81.56 101 VAL A N 1
ATOM 790 C CA . VAL A 1 101 ? 5.879 1.852 2.904 1.00 81.56 101 VAL A CA 1
ATOM 791 C C . VAL A 1 101 ? 6.761 1.237 1.813 1.00 81.56 101 VAL A C 1
ATOM 793 O O . VAL A 1 101 ? 7.778 1.819 1.438 1.00 81.56 101 VAL A O 1
ATOM 796 N N . GLU A 1 102 ? 6.350 0.108 1.230 1.00 75.69 102 GLU A N 1
ATOM 797 C CA . GLU A 1 102 ? 7.065 -0.549 0.127 1.00 75.69 102 GLU A CA 1
ATOM 798 C C . GLU A 1 102 ? 7.259 0.395 -1.078 1.00 75.69 102 GLU A C 1
ATOM 800 O O . GLU A 1 102 ? 8.347 0.482 -1.656 1.00 75.69 102 GLU A O 1
ATOM 805 N N . GLN A 1 103 ? 6.234 1.176 -1.427 1.00 74.38 103 GLN A N 1
ATOM 806 C CA . GLN A 1 103 ? 6.313 2.175 -2.499 1.00 74.38 103 GLN A CA 1
ATOM 807 C C . GLN A 1 103 ? 7.239 3.354 -2.164 1.00 74.38 103 GLN A C 1
ATOM 809 O O . GLN A 1 103 ? 7.800 3.960 -3.078 1.00 74.38 103 GLN A O 1
ATOM 814 N N . GLY A 1 104 ? 7.425 3.677 -0.881 1.00 70.44 104 GLY A N 1
ATOM 815 C CA . GLY A 1 104 ? 8.411 4.666 -0.437 1.00 70.44 104 GLY A CA 1
ATOM 816 C C . GLY A 1 104 ? 9.849 4.180 -0.556 1.00 70.44 104 GLY A C 1
ATOM 817 O O . GLY A 1 104 ? 10.715 4.937 -0.989 1.00 70.44 104 GLY A O 1
ATOM 818 N N . TYR A 1 105 ? 10.098 2.905 -0.251 1.00 67.00 105 TYR A N 1
ATOM 819 C CA . TYR A 1 105 ? 11.445 2.326 -0.259 1.00 67.00 105 TYR A CA 1
ATOM 820 C C . TYR A 1 105 ? 11.935 1.844 -1.627 1.00 67.00 105 TYR A C 1
ATOM 822 O O . TYR A 1 105 ? 13.142 1.718 -1.834 1.00 67.00 105 TYR A O 1
ATOM 830 N N . THR A 1 106 ? 11.038 1.568 -2.574 1.00 65.75 106 THR A N 1
ATOM 831 C CA . THR A 1 106 ? 11.414 1.112 -3.927 1.00 65.75 106 THR A CA 1
ATOM 832 C C . THR A 1 106 ? 12.033 2.208 -4.803 1.00 65.75 106 THR A C 1
ATOM 834 O O . THR A 1 106 ? 12.379 1.938 -5.950 1.00 65.75 106 THR A O 1
ATOM 837 N N . GLY A 1 107 ? 12.225 3.431 -4.289 1.00 53.00 107 GLY A N 1
ATOM 838 C CA . GLY A 1 107 ? 13.020 4.472 -4.953 1.00 53.00 107 GLY A CA 1
ATOM 839 C C . GLY A 1 107 ? 12.428 4.994 -6.266 1.00 53.00 107 GLY A C 1
ATOM 840 O O . GLY A 1 107 ? 13.076 5.769 -6.959 1.00 53.00 107 GLY A O 1
ATOM 841 N N . GLN A 1 108 ? 11.183 4.634 -6.602 1.00 54.44 108 GLN A N 1
ATOM 842 C CA . GLN A 1 108 ? 10.472 5.139 -7.787 1.00 54.44 108 GLN A CA 1
ATOM 843 C C . GLN A 1 108 ? 10.204 6.652 -7.745 1.00 54.44 108 GLN A C 1
ATOM 845 O O . GLN A 1 108 ? 9.668 7.222 -8.695 1.00 54.44 108 GLN A O 1
ATOM 850 N N . TYR A 1 109 ? 10.551 7.312 -6.643 1.00 56.88 109 TYR A N 1
ATOM 851 C CA . TYR A 1 109 ? 10.201 8.688 -6.372 1.00 56.88 109 TYR A CA 1
ATOM 852 C C . TYR A 1 109 ? 11.413 9.490 -5.910 1.00 56.88 109 TYR A C 1
ATOM 854 O O . TYR A 1 109 ? 12.167 9.048 -5.050 1.00 56.88 109 TYR A O 1
ATOM 862 N N . GLY A 1 110 ? 11.577 10.693 -6.470 1.00 60.62 110 GLY A N 1
ATOM 863 C CA . GLY A 1 110 ? 12.628 11.625 -6.063 1.00 60.62 110 GLY A CA 1
ATOM 864 C C . GLY A 1 110 ? 12.548 12.018 -4.575 1.00 60.62 110 GLY A C 1
ATOM 865 O O . GLY A 1 110 ? 11.511 11.818 -3.931 1.00 60.62 110 GLY A O 1
ATOM 866 N N . PRO A 1 111 ? 13.607 12.640 -4.024 1.00 65.31 111 PRO A N 1
ATOM 867 C CA . PRO A 1 111 ? 13.797 12.846 -2.581 1.00 65.31 111 PRO A CA 1
ATOM 868 C C . PRO A 1 111 ? 12.620 13.545 -1.878 1.00 65.31 111 PRO A C 1
ATOM 870 O O . PRO A 1 111 ? 12.262 13.181 -0.759 1.00 65.31 111 PRO A O 1
ATOM 873 N N . ARG A 1 112 ? 11.934 14.481 -2.554 1.00 70.94 112 ARG A N 1
ATOM 874 C CA . ARG A 1 112 ? 10.735 15.161 -2.020 1.00 70.94 112 ARG A CA 1
ATOM 875 C C . ARG A 1 112 ? 9.576 14.209 -1.711 1.00 70.94 112 ARG A C 1
ATOM 877 O O . ARG A 1 112 ? 8.898 14.369 -0.703 1.00 70.94 112 ARG A O 1
ATOM 884 N N . ARG A 1 113 ? 9.338 13.217 -2.568 1.00 71.38 113 ARG A N 1
ATOM 885 C CA . ARG A 1 113 ? 8.249 12.245 -2.391 1.00 71.38 113 ARG A CA 1
ATOM 886 C C . ARG A 1 113 ? 8.606 11.174 -1.358 1.00 71.38 113 ARG A C 1
ATOM 888 O O . ARG A 1 113 ? 7.716 10.706 -0.659 1.00 71.38 113 ARG A O 1
ATOM 895 N N . GLY A 1 114 ? 9.891 10.843 -1.206 1.00 73.31 114 GLY A N 1
ATOM 896 C CA . GLY A 1 114 ? 10.370 10.000 -0.105 1.00 73.31 114 GLY A CA 1
ATOM 897 C C . GLY A 1 114 ? 10.057 10.611 1.265 1.00 73.31 114 GLY A C 1
ATOM 898 O O . GLY A 1 114 ? 9.480 9.939 2.116 1.00 73.31 114 GLY A O 1
ATOM 899 N N . ALA A 1 115 ? 10.326 11.911 1.442 1.00 76.56 115 ALA A N 1
ATOM 900 C CA . ALA A 1 115 ? 9.988 12.634 2.673 1.00 76.56 115 ALA A CA 1
ATOM 901 C C . ALA A 1 115 ? 8.472 12.662 2.950 1.00 76.56 115 ALA A C 1
ATOM 903 O O . ALA A 1 115 ? 8.047 12.448 4.083 1.00 76.56 115 ALA A O 1
ATOM 904 N N . GLN A 1 116 ? 7.644 12.854 1.915 1.00 79.69 116 GLN A N 1
ATOM 905 C CA . GLN A 1 116 ? 6.181 12.789 2.044 1.00 79.69 116 GLN A CA 1
ATOM 906 C C . GLN A 1 116 ? 5.699 11.402 2.491 1.00 79.69 116 GLN A C 1
ATOM 908 O O . GLN A 1 116 ? 4.833 11.303 3.354 1.00 79.69 116 GLN A O 1
ATOM 913 N N . LEU A 1 117 ? 6.271 10.326 1.942 1.00 81.12 117 LEU A N 1
ATOM 914 C CA . LEU A 1 117 ? 5.909 8.954 2.314 1.00 81.12 117 LEU A CA 1
ATOM 915 C C . LEU A 1 117 ? 6.368 8.601 3.730 1.00 81.12 117 LEU A C 1
ATOM 917 O O . LEU A 1 117 ? 5.630 7.930 4.451 1.00 81.12 117 LEU A O 1
ATOM 921 N N . ALA A 1 118 ? 7.532 9.095 4.158 1.00 80.38 118 ALA A N 1
ATOM 922 C CA . ALA A 1 118 ? 7.976 8.975 5.543 1.00 80.38 118 ALA A CA 1
ATOM 923 C C . ALA A 1 118 ? 7.013 9.697 6.499 1.00 80.38 118 ALA A C 1
ATOM 925 O O . ALA A 1 118 ? 6.581 9.104 7.484 1.00 80.38 118 ALA A O 1
ATOM 926 N N . ALA A 1 119 ? 6.600 10.926 6.170 1.00 83.75 119 ALA A N 1
ATOM 927 C CA 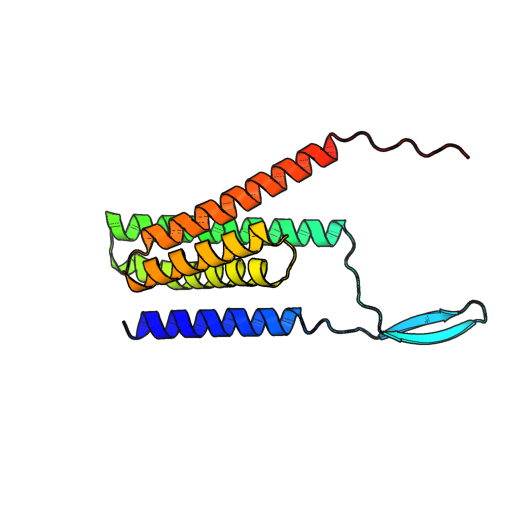. ALA A 1 119 ? 5.628 11.676 6.962 1.00 83.75 119 ALA A CA 1
ATOM 928 C C . ALA A 1 119 ? 4.277 10.948 7.054 1.00 83.75 119 ALA A C 1
ATOM 930 O O . ALA A 1 119 ? 3.768 10.751 8.154 1.00 83.75 119 ALA A O 1
ATOM 931 N N . ILE A 1 120 ? 3.731 10.472 5.926 1.00 84.62 120 ILE A N 1
ATOM 932 C CA . ILE A 1 120 ? 2.501 9.659 5.900 1.00 84.62 120 ILE A CA 1
ATOM 933 C C . ILE A 1 120 ? 2.660 8.419 6.782 1.00 84.62 120 ILE A C 1
ATOM 935 O O . ILE A 1 120 ? 1.744 8.070 7.524 1.00 84.62 120 ILE A O 1
ATOM 939 N N . SER A 1 121 ? 3.829 7.775 6.735 1.00 83.38 121 SER A N 1
ATOM 940 C CA . SER A 1 121 ? 4.077 6.571 7.521 1.00 83.38 121 SER A CA 1
ATOM 941 C C . SER A 1 121 ? 4.059 6.858 9.022 1.00 83.38 121 SER A C 1
ATOM 943 O O . SER A 1 121 ? 3.425 6.129 9.780 1.00 83.38 121 SER A O 1
ATOM 945 N N . ILE A 1 122 ? 4.703 7.952 9.435 1.00 85.69 122 ILE A N 1
ATOM 946 C CA . ILE A 1 122 ? 4.716 8.417 10.825 1.00 85.69 122 ILE A CA 1
ATOM 947 C C . ILE A 1 122 ? 3.296 8.756 11.282 1.00 85.69 122 ILE A C 1
ATOM 949 O O . ILE A 1 122 ? 2.871 8.261 12.320 1.00 85.69 122 ILE A O 1
ATOM 953 N N . PHE A 1 123 ? 2.536 9.531 10.499 1.00 86.38 123 PHE A N 1
ATOM 954 C CA . PHE A 1 123 ? 1.157 9.883 10.849 1.00 86.38 123 PHE A CA 1
ATOM 955 C C . PHE A 1 123 ? 0.278 8.648 11.033 1.00 86.38 123 PHE A C 1
ATOM 957 O O . PHE A 1 123 ? -0.430 8.556 12.031 1.00 86.38 123 PHE A O 1
ATOM 964 N N . VAL A 1 124 ? 0.353 7.677 10.118 1.00 85.25 124 VAL A N 1
ATOM 965 C CA . VAL A 1 124 ? -0.428 6.440 10.232 1.00 85.25 124 VAL A CA 1
ATOM 966 C C . VAL A 1 124 ? -0.056 5.664 11.496 1.00 85.25 124 VAL A C 1
ATOM 968 O O . VAL A 1 124 ? -0.954 5.258 12.224 1.00 85.25 124 VAL A O 1
ATOM 971 N N . VAL A 1 125 ? 1.234 5.502 11.809 1.00 84.75 125 VAL A N 1
ATOM 972 C CA . VAL A 1 125 ? 1.659 4.815 13.043 1.00 84.75 125 VAL A CA 1
ATOM 973 C C . VAL A 1 125 ? 1.161 5.552 14.285 1.00 84.75 125 VAL A C 1
ATOM 975 O O . VAL A 1 125 ? 0.621 4.917 15.188 1.00 84.75 125 VAL A O 1
ATOM 978 N N . THR A 1 126 ? 1.275 6.881 14.317 1.00 86.00 126 THR A N 1
ATOM 979 C CA . THR A 1 126 ? 0.769 7.701 15.425 1.00 86.00 126 THR A CA 1
ATOM 980 C C . THR A 1 126 ? -0.739 7.530 15.602 1.00 86.00 126 THR A C 1
ATOM 982 O O . THR A 1 126 ? -1.196 7.315 16.719 1.00 86.00 126 THR A O 1
ATOM 985 N N . PHE A 1 127 ? -1.521 7.560 14.519 1.00 86.38 127 PHE A N 1
ATOM 986 C CA . PHE A 1 127 ? -2.971 7.372 14.605 1.00 86.38 127 PHE A CA 1
ATOM 987 C C . PHE A 1 127 ? -3.364 5.953 15.025 1.00 86.38 127 PHE A C 1
ATOM 989 O O . PHE A 1 127 ? -4.304 5.807 15.801 1.00 86.38 127 PHE A O 1
ATOM 996 N N . ILE A 1 128 ? -2.624 4.923 14.600 1.00 84.19 128 ILE A N 1
ATOM 997 C CA . ILE A 1 128 ? -2.829 3.546 15.076 1.00 84.19 128 ILE A CA 1
ATOM 998 C C . ILE A 1 128 ? -2.566 3.447 16.587 1.00 84.19 128 ILE A C 1
ATOM 1000 O O . ILE A 1 128 ? -3.337 2.811 17.301 1.00 84.19 128 ILE A O 1
ATOM 1004 N N . LEU A 1 129 ? -1.490 4.065 17.088 1.00 83.06 129 LEU A N 1
ATOM 1005 C CA . LEU A 1 129 ? -1.157 4.051 18.519 1.00 83.06 129 LEU A CA 1
ATOM 1006 C C . LEU A 1 129 ? -2.178 4.818 19.369 1.00 83.06 129 LEU A C 1
ATOM 1008 O O . LEU A 1 129 ? -2.419 4.439 20.513 1.00 83.06 129 LEU A O 1
ATOM 1012 N N . SER A 1 130 ? -2.797 5.850 18.798 1.00 85.75 130 SER A N 1
ATOM 1013 C CA . SER A 1 130 ? -3.859 6.644 19.426 1.00 85.75 130 SER A CA 1
ATOM 1014 C C . SER A 1 130 ? -5.271 6.057 19.252 1.00 85.75 130 SER A C 1
ATOM 1016 O O . SER A 1 130 ? -6.241 6.750 19.551 1.00 85.75 130 SER A O 1
ATOM 1018 N N . ASP A 1 131 ? -5.403 4.822 18.748 1.00 83.06 131 ASP A N 1
ATOM 1019 C CA . ASP A 1 131 ? -6.684 4.133 18.480 1.00 83.06 131 ASP A CA 1
ATOM 1020 C C . ASP A 1 131 ? -7.604 4.866 17.472 1.00 83.06 131 ASP A C 1
ATOM 1022 O O . ASP A 1 131 ? -8.803 4.620 17.400 1.00 83.06 131 ASP A O 1
ATOM 1026 N N . GLN A 1 132 ? -7.050 5.767 16.652 1.00 86.81 132 GLN A N 1
ATOM 1027 C CA . GLN A 1 132 ? -7.783 6.584 15.675 1.00 86.81 132 GLN A CA 1
ATOM 1028 C C . GLN A 1 132 ? -7.889 5.875 14.310 1.00 86.81 132 GLN A C 1
ATOM 1030 O O . GLN A 1 132 ? -7.391 6.374 13.295 1.00 86.81 132 GLN A O 1
ATOM 1035 N N . PHE A 1 133 ? -8.522 4.697 14.261 1.00 83.94 133 PHE A N 1
ATOM 1036 C CA . PHE A 1 133 ? -8.574 3.864 13.044 1.00 83.94 133 PHE A CA 1
ATOM 1037 C C . PHE A 1 133 ? -9.279 4.532 11.864 1.00 83.94 133 PHE A C 1
ATOM 1039 O O . PHE A 1 133 ? -8.825 4.397 10.731 1.00 83.94 133 PHE A O 1
ATOM 1046 N N . LEU A 1 134 ? -10.316 5.337 12.113 1.00 87.12 134 LEU A N 1
ATOM 1047 C CA . LEU A 1 134 ? -10.977 6.104 11.058 1.00 87.12 134 LEU A CA 1
ATOM 1048 C C . LEU A 1 134 ? -9.994 7.022 10.313 1.00 87.12 134 LEU A C 1
ATOM 1050 O O . LEU A 1 134 ? -10.006 7.079 9.082 1.00 87.12 134 LEU A O 1
ATOM 1054 N N . MET A 1 135 ? -9.107 7.703 11.047 1.00 89.75 135 MET A N 1
ATOM 1055 C CA . MET A 1 135 ? -8.094 8.584 10.455 1.00 89.75 135 MET A CA 1
ATOM 1056 C C . MET A 1 135 ? -7.068 7.791 9.647 1.00 89.75 135 MET A C 1
ATOM 1058 O O . MET A 1 135 ? -6.653 8.231 8.574 1.00 89.75 135 MET A O 1
ATOM 1062 N N . VAL A 1 136 ? -6.697 6.598 10.119 1.00 88.56 136 VAL A N 1
ATOM 1063 C CA . VAL A 1 136 ? -5.805 5.686 9.393 1.00 88.56 136 VAL A CA 1
ATOM 1064 C C . VAL A 1 136 ? -6.420 5.288 8.055 1.00 88.56 136 VAL A C 1
ATOM 1066 O O . VAL A 1 136 ? -5.803 5.525 7.011 1.00 88.56 136 VAL A O 1
ATOM 1069 N N . SER A 1 137 ? -7.643 4.748 8.064 1.00 88.56 137 SER A N 1
ATOM 1070 C CA . SER A 1 137 ? -8.317 4.309 6.841 1.00 88.56 137 SER A CA 1
ATOM 1071 C C . SER A 1 137 ? -8.555 5.483 5.882 1.00 88.56 137 SER A C 1
ATOM 1073 O O . SER A 1 137 ? -8.402 5.327 4.671 1.00 88.56 137 SER A O 1
ATOM 1075 N N . LEU A 1 138 ? -8.849 6.683 6.402 1.00 91.25 138 LEU A N 1
ATOM 1076 C CA . LEU A 1 138 ? -9.025 7.900 5.603 1.00 91.25 138 LEU A CA 1
ATOM 1077 C C . LEU A 1 138 ? -7.731 8.321 4.896 1.00 91.25 138 LEU A C 1
ATOM 1079 O O . LEU A 1 138 ? -7.744 8.567 3.689 1.00 91.25 138 LEU A O 1
ATOM 1083 N N . ILE A 1 139 ? -6.603 8.372 5.610 1.00 91.62 139 ILE A N 1
ATOM 1084 C CA . ILE A 1 139 ? -5.300 8.732 5.026 1.00 91.62 139 ILE A CA 1
ATOM 1085 C C . ILE A 1 139 ? -4.920 7.744 3.921 1.00 91.62 139 ILE A C 1
ATOM 1087 O O . ILE A 1 139 ? -4.496 8.149 2.834 1.00 91.62 139 ILE A O 1
ATOM 1091 N N . GLN A 1 140 ? -5.103 6.447 4.171 1.00 90.19 140 GLN A N 1
ATOM 1092 C CA . GLN A 1 140 ? -4.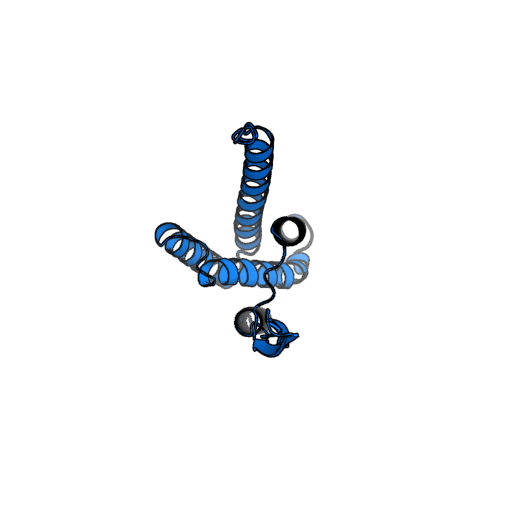815 5.406 3.188 1.00 90.19 140 GLN A CA 1
ATOM 1093 C C . GLN A 1 140 ? -5.750 5.484 1.980 1.00 90.19 140 GLN A C 1
ATOM 1095 O O . GLN A 1 140 ? -5.305 5.345 0.838 1.00 90.19 140 GLN A O 1
ATOM 1100 N N . TRP A 1 141 ? -7.037 5.742 2.208 1.00 93.69 141 TRP A N 1
ATOM 1101 C CA . TRP A 1 141 ? -8.003 5.939 1.137 1.00 93.69 141 TRP A CA 1
ATOM 1102 C C . TRP A 1 141 ? -7.625 7.129 0.258 1.00 93.69 141 TRP A C 1
ATOM 1104 O O . TRP A 1 141 ? -7.506 6.957 -0.956 1.00 93.69 141 TRP A O 1
ATOM 1114 N N . CYS A 1 142 ? -7.329 8.285 0.859 1.00 92.12 142 CYS A N 1
ATOM 1115 C CA . CYS A 1 142 ? -6.849 9.470 0.151 1.00 92.12 142 CYS A CA 1
ATOM 1116 C C . CYS A 1 142 ? -5.602 9.143 -0.676 1.00 92.12 142 CYS A C 1
ATOM 1118 O O . CYS A 1 142 ? -5.552 9.449 -1.867 1.00 92.12 142 CYS A O 1
ATOM 1120 N N . TYR A 1 143 ? -4.622 8.453 -0.089 1.00 90.38 143 TYR A N 1
ATOM 1121 C CA . TYR A 1 143 ? -3.406 8.047 -0.790 1.00 90.38 143 TYR A CA 1
ATOM 1122 C C . TYR A 1 143 ? -3.696 7.229 -2.058 1.00 90.38 143 TYR A C 1
ATOM 1124 O O . TYR A 1 143 ? -3.231 7.575 -3.150 1.00 90.38 143 TYR A O 1
ATOM 1132 N N . PHE A 1 144 ? -4.484 6.156 -1.938 1.00 89.56 144 PHE A N 1
ATOM 1133 C CA . PHE A 1 144 ? -4.803 5.294 -3.078 1.00 89.56 144 PHE A CA 1
ATOM 1134 C C . PHE A 1 144 ? -5.752 5.959 -4.078 1.00 89.56 144 PHE A C 1
ATOM 1136 O O . PHE A 1 144 ? -5.644 5.697 -5.277 1.00 89.56 144 PHE A O 1
ATOM 1143 N N . PHE A 1 145 ? -6.630 6.853 -3.622 1.00 90.75 145 PHE A N 1
ATOM 1144 C CA . PHE A 1 145 ? -7.470 7.671 -4.488 1.00 90.75 145 PHE A CA 1
ATOM 1145 C C . PHE A 1 145 ? -6.621 8.599 -5.364 1.00 90.75 145 PHE A C 1
ATOM 1147 O O . PHE A 1 145 ? -6.717 8.525 -6.589 1.00 90.75 145 PHE A O 1
ATOM 1154 N N . TYR A 1 146 ? -5.720 9.392 -4.769 1.00 89.19 146 TYR A N 1
ATOM 1155 C CA . TYR A 1 146 ? -4.814 10.275 -5.516 1.00 89.19 146 TYR A CA 1
ATOM 1156 C C . TYR A 1 146 ? -3.937 9.496 -6.498 1.00 89.19 146 TYR A C 1
ATOM 1158 O O . TYR A 1 146 ? -3.759 9.910 -7.644 1.00 89.19 146 TYR A O 1
ATOM 1166 N N . ARG A 1 147 ? -3.427 8.333 -6.081 1.00 86.00 147 ARG A N 1
ATOM 1167 C CA . ARG A 1 147 ? -2.661 7.423 -6.945 1.00 86.00 147 ARG A CA 1
ATOM 1168 C C . ARG A 1 147 ? -3.462 6.955 -8.155 1.00 86.00 147 ARG A C 1
ATOM 1170 O O . ARG A 1 147 ? -2.966 7.022 -9.277 1.00 86.00 147 ARG A O 1
ATOM 1177 N N . LYS A 1 148 ? -4.688 6.481 -7.932 1.00 87.31 148 LYS A N 1
ATOM 1178 C CA . LYS A 1 148 ? -5.564 5.979 -8.994 1.00 87.31 148 LYS A CA 1
ATOM 1179 C C . LYS A 1 148 ? -5.983 7.102 -9.942 1.00 87.31 148 LYS A C 1
ATOM 1181 O O . LYS A 1 148 ? -5.903 6.919 -11.154 1.00 87.31 148 LYS A O 1
ATOM 1186 N N . ALA A 1 149 ? -6.362 8.261 -9.406 1.00 88.50 149 ALA A N 1
ATOM 1187 C CA . ALA A 1 149 ? -6.713 9.438 -10.194 1.00 88.50 149 ALA A CA 1
ATOM 1188 C C . ALA A 1 149 ? -5.529 9.911 -11.053 1.00 88.50 149 ALA A C 1
ATOM 1190 O O . ALA A 1 149 ? -5.684 10.122 -12.254 1.00 88.50 149 ALA A O 1
ATOM 1191 N N . GLY A 1 150 ? -4.327 9.990 -10.472 1.00 86.19 150 GLY A N 1
ATOM 1192 C CA . GLY A 1 150 ? -3.106 10.345 -11.195 1.00 86.19 150 GLY A CA 1
ATOM 1193 C C . GLY A 1 150 ? -2.744 9.343 -12.295 1.00 86.19 150 GLY A C 1
ATOM 1194 O O . GLY A 1 150 ? -2.394 9.753 -13.398 1.00 86.19 150 GLY A O 1
ATOM 1195 N N . PHE A 1 151 ? -2.883 8.038 -12.034 1.00 85.56 151 PHE A N 1
ATOM 1196 C CA . PHE A 1 151 ? -2.646 6.996 -13.040 1.00 85.56 151 PHE A CA 1
ATOM 1197 C C . PHE A 1 151 ? -3.643 7.083 -14.205 1.00 85.56 151 PHE A C 1
ATOM 1199 O O . PHE A 1 151 ? -3.245 7.024 -15.366 1.00 85.56 151 PHE A O 1
ATOM 1206 N N . GLN A 1 152 ? -4.930 7.292 -13.917 1.00 86.44 152 GLN A N 1
ATOM 1207 C CA . GLN A 1 152 ? -5.953 7.477 -14.950 1.00 86.44 152 GLN A CA 1
ATOM 1208 C C . GLN A 1 152 ? -5.728 8.750 -15.770 1.00 86.44 152 GLN A C 1
ATOM 1210 O O . GLN A 1 152 ? -5.895 8.726 -16.990 1.00 86.44 152 GLN A O 1
ATOM 1215 N N . LEU A 1 153 ? -5.325 9.846 -15.121 1.00 87.69 153 LEU A N 1
ATOM 1216 C CA . LEU A 1 153 ? -4.990 11.093 -15.801 1.00 87.69 153 LEU A CA 1
ATOM 1217 C C . LEU A 1 153 ? -3.783 10.907 -16.726 1.00 87.69 153 LEU A C 1
ATOM 1219 O O . LEU A 1 153 ? -3.851 11.283 -17.891 1.00 87.69 153 LEU A O 1
ATOM 1223 N N . TYR A 1 154 ? -2.715 10.266 -16.241 1.00 85.06 154 TYR A N 1
ATOM 1224 C CA . TYR A 1 154 ? -1.534 9.945 -17.044 1.00 85.06 154 TYR A CA 1
ATOM 1225 C C . TYR A 1 154 ? -1.891 9.092 -18.265 1.00 85.06 154 TYR A C 1
ATOM 1227 O O . TYR A 1 154 ? -1.506 9.423 -19.385 1.00 85.06 154 TYR A O 1
ATOM 1235 N N . LYS A 1 155 ? -2.692 8.040 -18.063 1.00 83.06 155 LYS A N 1
ATOM 1236 C CA . LYS A 1 155 ? -3.168 7.166 -19.139 1.00 83.06 155 LYS A CA 1
ATOM 1237 C C . LYS A 1 155 ? -3.945 7.964 -20.193 1.00 83.06 155 LYS A C 1
ATOM 1239 O O . LYS A 1 155 ? -3.649 7.853 -21.377 1.00 83.06 155 LYS A O 1
ATOM 1244 N N . ARG A 1 156 ? -4.875 8.833 -19.775 1.00 84.50 156 ARG A N 1
ATOM 1245 C CA . ARG A 1 156 ? -5.630 9.712 -20.690 1.00 84.50 156 ARG A CA 1
ATOM 1246 C C . ARG A 1 156 ? -4.732 10.678 -21.460 1.00 84.50 156 ARG A C 1
ATOM 1248 O O . ARG A 1 156 ? -4.894 10.795 -22.667 1.00 84.50 156 ARG A O 1
ATOM 1255 N N . LEU A 1 157 ? -3.784 11.332 -20.789 1.00 85.75 157 LEU A N 1
ATOM 1256 C CA . LEU A 1 157 ? -2.849 12.259 -21.434 1.00 85.75 157 LEU A CA 1
ATOM 1257 C C . LEU A 1 157 ? -1.963 11.549 -22.463 1.00 85.75 157 LEU A C 1
ATOM 1259 O O . LEU A 1 157 ? -1.725 12.094 -23.535 1.00 85.75 157 LEU A O 1
ATOM 1263 N N . ARG A 1 158 ? -1.525 10.317 -22.178 1.00 79.88 158 ARG A N 1
ATOM 1264 C CA . ARG A 1 158 ? -0.736 9.515 -23.121 1.00 79.88 158 ARG A CA 1
ATOM 1265 C C . ARG A 1 158 ? -1.523 9.140 -24.376 1.00 79.88 158 ARG A C 1
ATOM 1267 O O . ARG A 1 158 ? -0.958 9.195 -25.458 1.00 79.88 158 ARG A O 1
ATOM 1274 N N . TYR A 1 159 ? -2.810 8.811 -24.250 1.00 74.44 159 TYR A N 1
ATOM 1275 C CA . TYR A 1 159 ? -3.670 8.549 -25.412 1.00 74.44 159 TYR A CA 1
ATOM 1276 C C . TYR A 1 159 ? -3.979 9.803 -26.242 1.00 74.44 159 TYR A C 1
ATOM 1278 O O . TYR A 1 159 ? -4.304 9.680 -27.417 1.00 74.44 159 TYR A O 1
ATOM 1286 N N . MET A 1 160 ? -3.891 10.998 -25.650 1.00 74.69 160 MET A N 1
ATOM 1287 C CA . MET A 1 160 ? -4.078 12.271 -26.361 1.00 74.69 160 MET A CA 1
ATOM 1288 C C . MET A 1 160 ? -2.784 12.816 -26.981 1.00 74.69 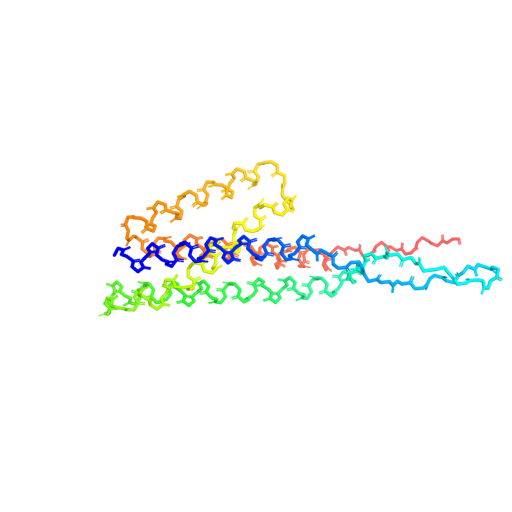160 MET A C 1
ATOM 1290 O O . MET A 1 160 ? -2.844 13.760 -27.765 1.00 74.69 160 MET A O 1
ATOM 1294 N N . ALA A 1 161 ? -1.618 12.263 -26.633 1.00 72.62 161 ALA A N 1
ATOM 1295 C CA . ALA A 1 161 ? -0.353 12.681 -27.219 1.00 72.62 161 ALA A CA 1
ATOM 1296 C C . ALA A 1 161 ? -0.265 12.177 -28.674 1.00 72.62 161 ALA A C 1
ATOM 1298 O O . ALA A 1 161 ? -0.460 10.980 -28.906 1.00 72.62 161 ALA A O 1
ATOM 1299 N N . PRO A 1 162 ? 0.023 13.048 -29.659 1.00 60.94 162 PRO A N 1
ATOM 1300 C CA . PRO A 1 162 ? 0.172 12.626 -31.045 1.00 60.94 162 PRO A CA 1
ATOM 1301 C C . PRO A 1 162 ? 1.321 11.621 -31.153 1.00 60.94 162 PRO A C 1
ATOM 1303 O O . PRO A 1 162 ? 2.416 11.845 -30.633 1.00 60.94 162 PRO A O 1
ATOM 1306 N N . THR A 1 163 ? 1.061 10.494 -31.812 1.00 62.09 163 THR A N 1
ATOM 1307 C CA . THR A 1 163 ? 2.090 9.510 -32.153 1.00 62.09 163 THR A CA 1
ATOM 1308 C C . THR A 1 163 ? 3.115 10.218 -33.044 1.00 62.09 163 THR A C 1
ATOM 1310 O O . THR A 1 163 ? 2.699 10.828 -34.032 1.00 62.09 163 THR A O 1
ATOM 1313 N N . PRO A 1 164 ? 4.423 10.214 -32.722 1.00 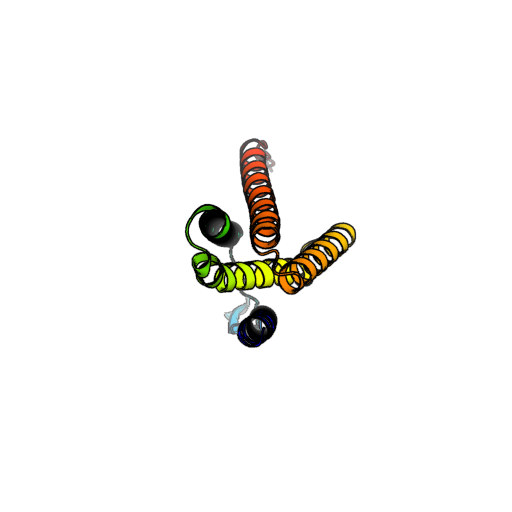56.47 164 PRO A N 1
ATOM 1314 C CA . PRO A 1 164 ? 5.407 10.782 -33.632 1.00 56.47 164 PRO A CA 1
ATOM 1315 C C . PRO A 1 164 ? 5.300 10.026 -34.956 1.00 56.47 164 PRO A C 1
ATOM 1317 O O . PRO A 1 164 ? 5.366 8.794 -34.969 1.00 56.47 164 PRO A O 1
ATOM 1320 N N . ALA A 1 165 ? 5.060 10.761 -36.045 1.00 56.72 165 ALA A N 1
ATOM 1321 C CA . ALA A 1 165 ? 5.046 10.190 -37.382 1.00 56.72 165 ALA A CA 1
ATOM 1322 C C . ALA A 1 165 ? 6.357 9.412 -37.587 1.00 56.72 165 ALA A C 1
ATOM 1324 O O . ALA A 1 165 ? 7.410 9.906 -37.161 1.00 56.72 165 ALA A O 1
ATOM 1325 N N . PRO A 1 166 ? 6.318 8.199 -38.170 1.00 54.03 166 PRO A N 1
ATOM 1326 C CA . PRO A 1 166 ? 7.546 7.503 -38.515 1.00 54.03 166 PRO A CA 1
ATOM 1327 C C . PRO A 1 166 ? 8.365 8.446 -39.394 1.00 54.03 166 PRO A C 1
ATOM 1329 O O . PRO A 1 166 ? 7.853 8.968 -40.382 1.00 54.03 166 PRO A O 1
ATOM 1332 N N . ALA A 1 167 ? 9.599 8.730 -38.976 1.00 56.97 167 ALA A N 1
ATOM 1333 C CA . ALA A 1 167 ? 10.530 9.492 -39.787 1.00 56.97 167 ALA A CA 1
ATOM 1334 C C . ALA A 1 167 ? 10.731 8.700 -41.082 1.00 56.97 167 ALA A C 1
ATOM 1336 O O . ALA A 1 167 ? 11.336 7.628 -41.058 1.00 56.97 167 ALA A O 1
ATOM 1337 N N . GLU A 1 168 ? 10.127 9.178 -42.169 1.00 53.06 168 GLU A N 1
ATOM 1338 C CA . GLU A 1 168 ? 10.366 8.647 -43.505 1.00 53.06 168 GLU A CA 1
ATOM 1339 C C . GLU A 1 168 ? 11.871 8.768 -43.775 1.00 53.06 168 GLU A C 1
ATOM 1341 O O . GLU A 1 168 ? 12.450 9.850 -43.644 1.00 53.06 168 GLU A O 1
ATOM 1346 N N . ALA A 1 169 ? 12.494 7.612 -44.006 1.00 51.22 169 ALA A N 1
ATOM 1347 C CA . ALA A 1 169 ? 13.914 7.449 -44.292 1.00 51.22 169 ALA A CA 1
ATOM 1348 C C . ALA A 1 169 ? 14.219 7.740 -45.763 1.00 51.22 169 ALA A C 1
ATOM 1350 O O . ALA A 1 169 ? 13.360 7.406 -46.612 1.00 51.22 169 ALA A O 1
#

Sequence (169 aa):
MFTTTILIAGGVVLAGTRLLWRRKQVRTPVWLIQQDGSRVKSYAMVVESDEAREASQERALTTSYRLSTVSLGLSLASELIIEPLKWLGLPIDIYNFALIVEQGYTGQYGPRRGAQLAAISIFVVTFILSDQFLMVSLIQWCYFFYRKAGFQLYKRLRYMAPTPAPAEA

Radius of gyration: 21.12 Å; chains: 1; bounding box: 52×36×67 Å

pLDDT: mean 75.94, std 11.6, range [51.22, 93.69]

Foldseek 3Di:
DVVLVVLLVVLVVVLVVVLVVVVPQPQDFDWDQDPVRDTDTDRDRPDPDPVVVLVVVLVVLVVLLVLLVVLLVLLVCLVPPNVVSNVVSSNSLSNLLSVLVSVLPVPPDPPVVNVVSVVLNVVLVVCSVVVNSNVSSVSSNVVSVVVNVVSVVVVVVVVVDDDPDPPDD

Secondary structure (DSSP, 8-state):
-HHHHHHHHHHHHHHHHHHHHHHS---EEEEEEPTTS-EEEEEE-----HHHHHHHHHHHHHHHHHHHHHHHHHHHHHHHT-GGGHHHHHHHHHHHHHHHHHHHHT--S-HHHHHHHHHHHHHHHHHHHTT-HHHHHHHHHHHHHHHHHHHHHHHHHHHHSPPPPP---